Protein AF-A0A1A8GC55-F1 (afdb_monomer_lite)

Foldseek 3Di:
DDDDDDPVVVVVCCDVPPPPDHDDPVVVVVVVVVCVVCVPPCCPPPVNVLVPDPPRDDPDPPPVDD

Structure (mmCIF, N/CA/C/O backbone):
data_AF-A0A1A8GC55-F1
#
_entry.id   AF-A0A1A8GC55-F1
#
loop_
_atom_site.group_PDB
_atom_site.id
_atom_site.type_symbol
_atom_site.label_atom_id
_atom_site.label_alt_id
_atom_site.label_comp_id
_atom_site.label_asym_id
_atom_site.label_entity_id
_atom_site.label_seq_id
_atom_site.pdbx_PDB_ins_code
_atom_site.Cartn_x
_atom_site.Cartn_y
_atom_site.Cartn_z
_atom_site.occupancy
_atom_site.B_iso_or_equiv
_atom_site.auth_seq_id
_atom_site.auth_comp_id
_atom_site.auth_asym_id
_atom_site.auth_atom_id
_atom_site.pdbx_PDB_model_num
ATOM 1 N N . MET A 1 1 ? -2.358 22.600 17.136 1.00 69.56 1 MET A N 1
ATOM 2 C CA . MET A 1 1 ? -2.793 21.406 16.380 1.00 69.56 1 MET A CA 1
ATOM 3 C C . MET A 1 1 ? -2.161 20.199 17.029 1.00 69.56 1 MET A C 1
ATOM 5 O O . MET A 1 1 ? -1.021 20.308 17.468 1.00 69.56 1 MET A O 1
ATOM 9 N N . GLU A 1 2 ? -2.892 19.095 17.122 1.00 81.19 2 GLU A N 1
ATOM 10 C CA . GLU A 1 2 ? -2.299 17.825 17.537 1.00 81.19 2 GLU A CA 1
ATOM 11 C C . GLU A 1 2 ? -1.284 17.339 16.497 1.00 81.19 2 GLU A C 1
ATOM 13 O O . GLU A 1 2 ? -1.314 17.742 15.330 1.00 81.19 2 GLU A O 1
ATOM 18 N N . LYS A 1 3 ? -0.344 16.508 16.943 1.00 90.62 3 LYS A N 1
ATOM 19 C CA . LYS A 1 3 ? 0.679 15.928 16.076 1.00 90.62 3 LYS A CA 1
ATOM 20 C C . LYS A 1 3 ? 0.024 14.887 15.151 1.00 90.62 3 LYS A C 1
ATOM 22 O O . LYS A 1 3 ? -0.731 14.060 15.657 1.00 90.62 3 LYS A O 1
ATOM 27 N N . PRO A 1 4 ? 0.327 14.873 13.838 1.00 90.38 4 PRO A N 1
ATOM 28 C CA . PRO A 1 4 ? -0.145 13.814 12.953 1.00 90.38 4 PRO A CA 1
ATOM 29 C C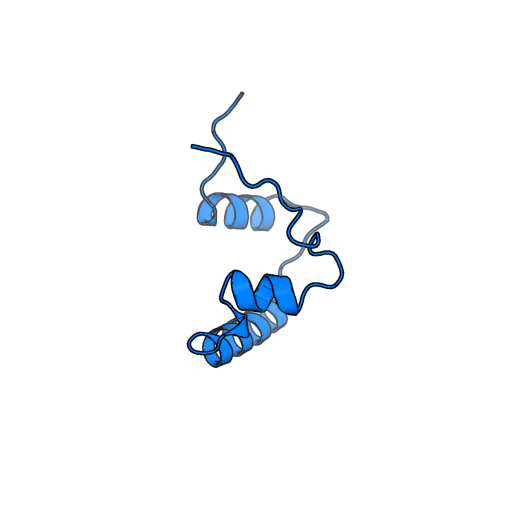 . PRO A 1 4 ? 0.334 12.440 13.436 1.00 90.38 4 PRO A C 1
ATOM 31 O O . PRO A 1 4 ? 1.498 12.296 13.824 1.00 90.38 4 PRO A O 1
ATOM 34 N N . LEU A 1 5 ? -0.555 11.448 13.389 1.00 93.56 5 LEU A N 1
ATOM 35 C CA . LEU A 1 5 ? -0.219 10.050 13.660 1.00 93.56 5 LEU A CA 1
ATOM 36 C C . LEU A 1 5 ? 0.795 9.531 12.633 1.00 93.56 5 LEU A C 1
ATOM 38 O O . LEU A 1 5 ? 0.797 9.955 11.472 1.00 93.56 5 LEU A O 1
ATOM 42 N N . PHE A 1 6 ? 1.644 8.587 13.039 1.00 94.62 6 PHE A N 1
ATOM 43 C CA . PHE A 1 6 ? 2.488 7.875 12.083 1.00 94.62 6 PHE A CA 1
ATOM 44 C C . PHE A 1 6 ? 1.626 7.003 11.154 1.00 94.62 6 PHE A C 1
ATOM 46 O O . PHE A 1 6 ? 0.563 6.553 11.578 1.00 94.62 6 PHE A O 1
ATOM 53 N N . PRO A 1 7 ? 2.085 6.666 9.928 1.00 90.12 7 PRO A N 1
ATOM 54 C CA . PRO A 1 7 ? 1.283 5.912 8.958 1.00 90.12 7 PRO A CA 1
ATOM 55 C C . PRO A 1 7 ? 0.619 4.645 9.519 1.00 90.12 7 PRO A C 1
ATOM 57 O O . PRO A 1 7 ? -0.547 4.363 9.238 1.00 90.12 7 PRO A O 1
ATOM 60 N N . ARG A 1 8 ? 1.343 3.899 10.363 1.00 90.38 8 ARG A N 1
ATOM 61 C CA . ARG A 1 8 ? 0.831 2.677 10.996 1.00 90.38 8 ARG A CA 1
ATOM 62 C C . ARG A 1 8 ? -0.281 2.967 12.006 1.00 90.38 8 ARG A C 1
ATOM 64 O O . ARG A 1 8 ? -1.310 2.303 11.981 1.00 90.38 8 ARG A O 1
ATOM 71 N N . GLU A 1 9 ? -0.082 3.972 12.851 1.00 94.50 9 GLU A N 1
ATOM 72 C CA . GLU A 1 9 ? -1.055 4.402 13.860 1.00 94.50 9 GLU A CA 1
ATOM 73 C C . GLU A 1 9 ? -2.295 5.010 13.204 1.00 94.50 9 GLU A C 1
ATOM 75 O O . GLU A 1 9 ? -3.409 4.729 13.628 1.00 94.50 9 GLU A O 1
ATOM 80 N N . SER A 1 10 ? -2.127 5.788 12.129 1.00 91.50 10 SER A N 1
ATOM 81 C CA . SER A 1 10 ? -3.259 6.323 11.371 1.00 91.50 10 SER A CA 1
ATOM 82 C C . SER A 1 10 ? -4.087 5.220 10.720 1.00 91.50 10 SER A C 1
ATOM 84 O O . SER A 1 10 ? -5.311 5.283 10.764 1.00 91.50 10 SER A O 1
ATOM 86 N N . GLY A 1 11 ? -3.441 4.192 10.155 1.00 88.06 11 GLY A N 1
ATOM 87 C CA . GLY A 1 11 ? -4.149 3.048 9.579 1.00 88.06 11 GLY A CA 1
ATOM 88 C C . GLY A 1 11 ? -4.961 2.299 10.634 1.00 88.06 11 GLY A C 1
ATOM 89 O O . GLY A 1 11 ? -6.144 2.037 10.425 1.00 88.06 11 GLY A O 1
ATOM 90 N N . GLN A 1 12 ? -4.353 2.040 11.795 1.00 90.31 12 GLN A N 1
ATOM 91 C CA . GLN A 1 12 ? -5.038 1.412 12.923 1.00 90.31 12 GLN A CA 1
ATOM 92 C C . GLN A 1 12 ? -6.218 2.262 13.415 1.00 90.31 12 GLN A C 1
ATOM 94 O O . GLN A 1 12 ? -7.337 1.762 13.504 1.00 90.31 12 GLN A O 1
ATOM 99 N N . PHE A 1 13 ? -6.002 3.557 13.652 1.00 91.75 13 PHE A N 1
ATOM 100 C CA . PHE A 1 13 ? -7.047 4.468 14.112 1.00 91.75 13 PHE A CA 1
ATOM 101 C C . PHE A 1 13 ? -8.258 4.475 13.172 1.00 91.75 13 PHE A C 1
ATOM 103 O O . PHE A 1 13 ? -9.388 4.328 13.633 1.00 91.75 13 PHE A O 1
ATOM 110 N N . VAL A 1 14 ? -8.030 4.582 11.856 1.00 90.12 14 VAL A N 1
ATOM 111 C CA . VAL A 1 14 ? -9.107 4.535 10.855 1.00 90.12 14 VAL A CA 1
ATOM 112 C C . VAL A 1 14 ? -9.819 3.184 10.885 1.00 90.12 14 VAL A C 1
ATOM 114 O O . VAL A 1 14 ? -11.044 3.163 10.884 1.00 90.12 14 VAL A O 1
ATOM 117 N N . SER A 1 15 ? 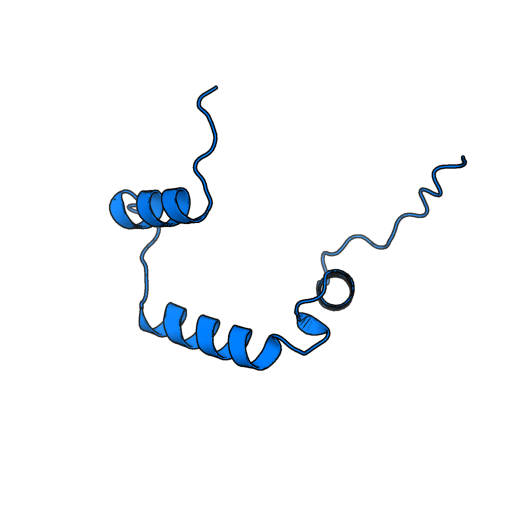-9.085 2.073 10.964 1.00 88.44 15 SER A N 1
ATOM 118 C CA . SER A 1 15 ? -9.683 0.731 10.987 1.00 88.44 15 SER A CA 1
ATOM 119 C C . SER A 1 15 ? -10.593 0.479 12.193 1.00 88.44 15 SER A C 1
ATOM 121 O O . SER A 1 15 ? -11.607 -0.199 12.067 1.00 88.44 15 SER A O 1
ATOM 123 N N . GLU A 1 16 ? -10.252 1.047 13.352 1.00 91.81 16 GLU A N 1
ATOM 124 C CA . GLU A 1 16 ? -10.971 0.828 14.612 1.00 91.81 16 GLU A CA 1
ATOM 125 C C . GLU A 1 16 ? -12.139 1.805 14.813 1.00 91.81 16 GLU A C 1
ATOM 127 O O . GLU A 1 16 ? -13.112 1.471 15.490 1.00 91.81 16 GLU A O 1
ATOM 132 N N . HIS A 1 17 ? -12.054 3.014 14.246 1.00 92.94 17 HIS A N 1
ATOM 133 C CA . HIS A 1 17 ? -12.983 4.109 14.557 1.00 92.94 17 HIS A CA 1
ATOM 134 C C . HIS A 1 17 ? -13.825 4.570 13.363 1.00 92.94 17 HIS A C 1
ATOM 136 O O . HIS A 1 17 ? -14.813 5.284 13.560 1.00 92.94 17 HIS A O 1
ATOM 142 N N . SER A 1 18 ? -13.460 4.207 12.130 1.00 90.12 18 SER A N 1
ATOM 143 C CA . SER A 1 18 ? -14.213 4.637 10.954 1.00 90.12 18 SER A CA 1
ATOM 144 C C . SER A 1 18 ? -15.531 3.882 10.828 1.00 90.12 18 SER A C 1
ATOM 146 O O . SER A 1 18 ? -15.599 2.665 10.978 1.00 90.12 18 SER A O 1
ATOM 148 N N . ARG A 1 19 ? -16.596 4.626 10.525 1.00 92.00 19 ARG A N 1
ATOM 149 C CA . ARG A 1 19 ? -17.922 4.074 10.205 1.00 92.00 19 ARG A CA 1
ATOM 150 C C . ARG A 1 19 ? -18.183 3.964 8.707 1.00 92.00 19 ARG A C 1
ATOM 152 O O . ARG A 1 19 ? -19.100 3.254 8.310 1.00 92.00 19 ARG A O 1
ATOM 159 N N . ASP A 1 20 ? -17.374 4.655 7.910 1.00 91.81 20 ASP A N 1
ATOM 160 C CA . ASP A 1 20 ? -17.553 4.789 6.462 1.00 91.81 20 ASP A CA 1
ATOM 161 C C . ASP A 1 20 ? -16.476 4.029 5.673 1.00 91.81 20 ASP A C 1
ATOM 163 O O . ASP A 1 20 ? -16.609 3.824 4.468 1.00 91.81 20 ASP A O 1
ATOM 167 N N . VAL A 1 21 ? -15.398 3.612 6.344 1.00 83.50 21 VAL A N 1
ATOM 168 C CA . VAL A 1 21 ? -14.277 2.884 5.744 1.00 83.50 21 VAL A CA 1
ATOM 169 C C . VAL A 1 21 ? -14.174 1.524 6.409 1.00 83.50 21 VAL A C 1
ATOM 171 O O . VAL A 1 21 ? -13.954 1.436 7.613 1.00 83.50 21 VAL A O 1
ATOM 174 N N . PHE A 1 22 ? -14.293 0.475 5.603 1.00 85.00 22 PHE A N 1
ATOM 175 C CA . PHE A 1 22 ? -14.166 -0.910 6.035 1.00 85.00 22 PHE A CA 1
ATOM 176 C C . PHE A 1 22 ? -12.930 -1.530 5.392 1.00 85.00 22 PHE A C 1
ATOM 178 O O . PHE A 1 22 ? -12.624 -1.250 4.232 1.00 85.00 22 PHE A O 1
ATOM 185 N N . ILE A 1 23 ? -12.228 -2.372 6.148 1.00 86.62 23 ILE A N 1
ATOM 186 C CA . ILE A 1 23 ? -11.117 -3.160 5.619 1.00 86.62 23 ILE A CA 1
ATOM 187 C C . ILE A 1 23 ? -11.675 -4.459 5.050 1.00 86.62 23 ILE A C 1
ATOM 189 O O . ILE A 1 23 ? -12.368 -5.208 5.736 1.00 86.62 23 ILE A O 1
ATOM 193 N N . GLU A 1 24 ? -11.353 -4.719 3.790 1.00 91.69 24 GLU A N 1
ATOM 194 C CA . GLU A 1 24 ? -11.624 -5.983 3.119 1.00 91.69 24 GLU A CA 1
ATOM 195 C C . GLU A 1 24 ? -10.292 -6.732 2.990 1.00 91.69 24 GLU A C 1
ATOM 197 O O . GLU A 1 24 ? -9.423 -6.359 2.204 1.00 91.69 24 GLU A O 1
ATOM 202 N N . GLU A 1 25 ? -10.095 -7.735 3.850 1.00 90.00 25 GLU A N 1
ATOM 203 C CA . GLU A 1 25 ? -8.808 -8.432 4.014 1.00 90.00 25 GLU A CA 1
ATOM 204 C C . GLU A 1 25 ? -8.307 -9.078 2.709 1.00 90.00 25 GLU A C 1
ATOM 206 O O . GLU A 1 25 ? -7.105 -9.077 2.440 1.00 90.00 25 GLU A O 1
ATOM 211 N N . GLY A 1 26 ? -9.221 -9.580 1.868 1.00 95.75 26 GLY A N 1
ATOM 212 C CA . GLY A 1 26 ? -8.888 -10.155 0.563 1.00 95.75 26 GLY A CA 1
ATOM 213 C C . GLY A 1 26 ? -8.268 -9.117 -0.370 1.00 95.75 26 GLY A C 1
ATOM 214 O O . GLY A 1 26 ? -7.162 -9.315 -0.873 1.00 95.75 26 GLY A O 1
ATOM 215 N N . GLY A 1 27 ? -8.913 -7.962 -0.515 1.00 94.19 27 GLY A N 1
ATOM 216 C CA . GLY A 1 27 ? -8.385 -6.830 -1.270 1.00 94.19 27 GLY A CA 1
ATOM 217 C C . GLY A 1 27 ? -7.045 -6.318 -0.736 1.00 94.19 27 GLY A C 1
ATOM 218 O O . GLY A 1 27 ? -6.146 -6.007 -1.522 1.00 94.19 27 GLY A O 1
ATOM 219 N N . VAL A 1 28 ? -6.850 -6.284 0.590 1.00 91.69 28 VAL A N 1
ATOM 220 C CA . VAL A 1 28 ? -5.545 -5.930 1.182 1.00 91.69 28 VAL A CA 1
ATOM 221 C C . VAL A 1 28 ? -4.463 -6.917 0.747 1.00 91.69 28 VAL A C 1
ATOM 223 O O . VAL A 1 28 ? -3.370 -6.495 0.347 1.00 91.69 28 VAL A O 1
ATOM 226 N N . GLN A 1 29 ? -4.752 -8.218 0.787 1.00 95.88 29 GLN A N 1
ATOM 227 C CA . GLN A 1 29 ? -3.822 -9.246 0.334 1.00 95.88 29 GLN A CA 1
ATOM 228 C C . GLN A 1 29 ? -3.504 -9.099 -1.161 1.00 95.88 29 GLN A C 1
ATOM 230 O O . GLN A 1 29 ? -2.328 -9.052 -1.527 1.00 95.88 29 GLN A O 1
ATOM 235 N N . GLU A 1 30 ? -4.517 -8.969 -2.020 1.00 97.69 30 GLU A N 1
ATOM 236 C CA . GLU A 1 30 ? -4.338 -8.849 -3.473 1.00 97.69 30 GLU A CA 1
ATOM 237 C C . GLU A 1 30 ? -3.466 -7.645 -3.851 1.00 97.69 30 GLU A C 1
ATOM 239 O O . GLU A 1 30 ? -2.514 -7.770 -4.632 1.00 97.69 30 GLU A O 1
ATOM 244 N N . VAL A 1 31 ? -3.737 -6.481 -3.252 1.00 95.31 31 VAL A N 1
ATOM 245 C CA . VAL A 1 31 ? -2.941 -5.267 -3.472 1.00 95.31 31 VAL A CA 1
ATOM 246 C C . VAL A 1 31 ? -1.514 -5.456 -2.963 1.00 95.31 31 VAL A C 1
ATOM 248 O O . VAL A 1 31 ? -0.562 -5.068 -3.644 1.00 95.31 31 VAL A O 1
ATOM 251 N N . THR A 1 32 ? -1.335 -6.083 -1.800 1.00 95.19 32 THR A N 1
ATOM 252 C CA . THR A 1 32 ? -0.004 -6.349 -1.236 1.00 95.19 32 THR A CA 1
ATOM 253 C C . THR A 1 32 ? 0.816 -7.256 -2.149 1.00 95.19 32 THR A C 1
ATOM 255 O O . THR A 1 32 ? 1.975 -6.957 -2.447 1.00 95.19 32 THR A O 1
ATOM 258 N N . GLU A 1 33 ? 0.221 -8.337 -2.651 1.00 98.06 33 GLU A N 1
ATOM 259 C CA . GLU A 1 33 ? 0.873 -9.239 -3.598 1.00 98.06 33 GLU A CA 1
ATOM 260 C C . GLU A 1 33 ? 1.233 -8.530 -4.908 1.00 98.06 33 GLU A C 1
ATOM 262 O O . GLU A 1 33 ? 2.345 -8.695 -5.418 1.00 98.06 33 GLU A O 1
ATOM 267 N N . MET A 1 34 ? 0.326 -7.706 -5.442 1.00 96.19 34 MET A N 1
ATOM 268 C CA . MET A 1 34 ? 0.587 -6.888 -6.627 1.00 96.19 34 MET A CA 1
ATOM 269 C C . MET A 1 34 ? 1.785 -5.954 -6.406 1.00 96.19 34 MET A C 1
ATOM 271 O O . MET A 1 34 ? 2.723 -5.955 -7.208 1.00 96.19 34 MET A O 1
ATOM 275 N N . LEU A 1 35 ? 1.796 -5.191 -5.308 1.00 94.81 35 LEU A N 1
ATOM 276 C CA . LEU A 1 35 ? 2.896 -4.283 -4.970 1.00 94.81 35 LEU A CA 1
ATOM 277 C C . LEU A 1 35 ? 4.213 -5.043 -4.802 1.00 94.81 35 LEU A C 1
ATOM 279 O O . LEU A 1 35 ? 5.252 -4.613 -5.307 1.00 94.81 35 LEU A O 1
ATOM 283 N N . TYR A 1 36 ? 4.173 -6.206 -4.154 1.00 96.00 36 TYR A N 1
ATOM 284 C CA . TYR A 1 36 ? 5.350 -7.043 -3.975 1.00 96.00 36 TYR A CA 1
ATOM 285 C C . TYR A 1 36 ? 5.923 -7.529 -5.311 1.00 96.00 36 TYR A C 1
ATOM 287 O O . TYR A 1 36 ? 7.144 -7.508 -5.489 1.00 96.00 36 TYR A O 1
ATOM 295 N N . ARG A 1 37 ? 5.075 -7.919 -6.273 1.00 97.25 37 ARG A N 1
ATOM 296 C CA . ARG A 1 37 ? 5.505 -8.281 -7.639 1.00 97.25 37 ARG A CA 1
ATOM 297 C C . ARG A 1 37 ? 6.146 -7.093 -8.365 1.00 97.25 37 ARG A C 1
ATOM 299 O O . ARG A 1 37 ? 7.117 -7.279 -9.092 1.00 97.25 37 ARG A O 1
ATOM 306 N N . LEU A 1 38 ? 5.654 -5.876 -8.130 1.00 95.44 38 LEU A N 1
ATOM 307 C CA . LEU A 1 38 ? 6.122 -4.649 -8.787 1.00 95.44 38 LEU A CA 1
ATOM 308 C C . LEU A 1 38 ? 7.334 -3.980 -8.119 1.00 95.44 38 LEU A C 1
ATOM 310 O O . LEU A 1 38 ? 7.905 -3.065 -8.711 1.00 95.44 38 LEU A O 1
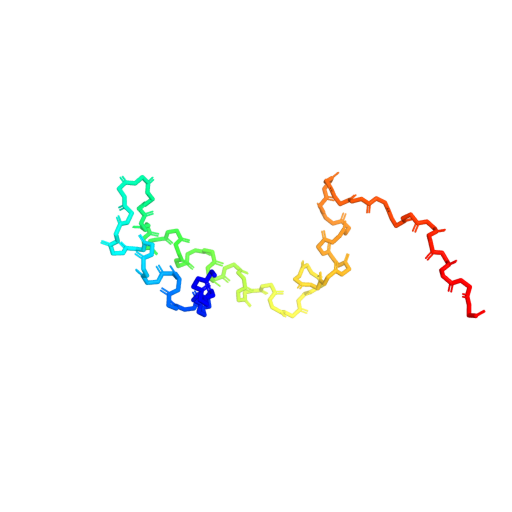ATOM 314 N N . ARG A 1 39 ? 7.763 -4.418 -6.929 1.00 93.81 39 ARG A N 1
ATOM 315 C CA . ARG A 1 39 ? 8.770 -3.727 -6.092 1.00 93.81 39 ARG A CA 1
ATOM 316 C C . ARG A 1 39 ? 10.126 -3.436 -6.752 1.00 93.81 39 ARG A C 1
ATOM 318 O O . ARG A 1 39 ? 10.836 -2.547 -6.300 1.00 93.81 39 ARG A O 1
ATOM 325 N N . HIS A 1 40 ? 10.502 -4.188 -7.786 1.00 94.38 40 HIS A N 1
ATOM 326 C CA . HIS A 1 40 ? 11.753 -3.996 -8.535 1.00 94.38 40 HIS A CA 1
ATOM 327 C C . HIS A 1 40 ? 11.537 -3.387 -9.929 1.00 94.38 40 HIS A C 1
ATOM 329 O O . HIS A 1 40 ? 12.478 -3.281 -10.709 1.00 94.38 40 HIS A O 1
ATOM 335 N N . SER A 1 41 ? 10.303 -3.005 -10.256 1.00 94.69 41 SER A N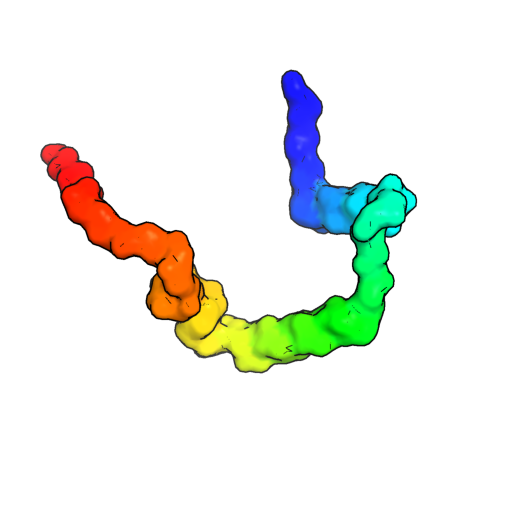 1
ATOM 336 C CA . SER A 1 41 ? 9.958 -2.352 -11.517 1.00 94.69 41 SER A CA 1
ATOM 337 C C . SER A 1 41 ? 10.053 -0.830 -11.406 1.00 94.69 41 SER A C 1
ATOM 339 O O . SER A 1 41 ? 10.010 -0.263 -10.313 1.00 94.69 41 SER A O 1
ATOM 341 N N . GLU A 1 42 ? 10.087 -0.145 -12.550 1.00 93.56 42 GLU A N 1
ATOM 342 C CA . GLU A 1 42 ? 10.005 1.317 -12.572 1.00 93.56 42 GLU A CA 1
ATOM 343 C C . GLU A 1 42 ? 8.640 1.848 -12.107 1.00 93.56 42 GLU A C 1
ATOM 345 O O . GLU A 1 42 ? 8.550 3.011 -11.723 1.00 93.56 42 GLU A O 1
ATOM 350 N N . ALA A 1 43 ? 7.584 1.024 -12.090 1.00 89.81 43 ALA A N 1
ATOM 351 C CA . ALA A 1 43 ? 6.211 1.465 -11.827 1.00 89.81 43 ALA A CA 1
ATOM 352 C C . ALA A 1 43 ? 6.021 2.100 -10.439 1.00 89.81 43 ALA A C 1
ATOM 354 O O . ALA A 1 43 ? 5.213 3.013 -10.291 1.00 89.81 43 ALA A O 1
ATOM 355 N N . LEU A 1 44 ? 6.782 1.647 -9.435 1.00 89.44 44 LEU A N 1
ATOM 356 C CA . LEU A 1 44 ? 6.722 2.176 -8.065 1.00 89.44 44 LEU A CA 1
ATOM 357 C C . LEU A 1 44 ? 7.776 3.260 -7.787 1.00 89.44 44 LEU A C 1
ATOM 359 O O . LEU A 1 44 ? 7.902 3.731 -6.658 1.00 89.44 44 LEU A O 1
ATOM 363 N N . THR A 1 45 ? 8.536 3.679 -8.801 1.00 90.62 45 THR A N 1
ATOM 364 C CA . THR A 1 45 ? 9.430 4.837 -8.684 1.00 90.62 45 THR A CA 1
ATOM 365 C C . THR A 1 45 ? 8.643 6.133 -8.862 1.00 90.62 45 THR A C 1
ATOM 367 O O . THR A 1 45 ? 7.626 6.168 -9.553 1.00 90.62 45 THR A O 1
ATOM 370 N N . ALA A 1 46 ? 9.134 7.239 -8.297 1.00 87.62 46 ALA A N 1
ATOM 371 C CA . ALA A 1 46 ? 8.485 8.540 -8.466 1.00 87.62 46 ALA A CA 1
ATOM 372 C C . ALA A 1 46 ? 8.373 8.955 -9.946 1.00 87.62 46 ALA A C 1
ATOM 374 O O . ALA A 1 46 ? 7.378 9.553 -10.349 1.00 87.62 46 ALA A O 1
ATOM 375 N N . SER A 1 47 ? 9.379 8.636 -10.767 1.00 87.50 47 SER A N 1
ATOM 376 C CA . SER A 1 47 ? 9.363 8.914 -12.206 1.00 87.50 47 SER A CA 1
ATOM 377 C C . SER A 1 47 ? 8.376 8.016 -12.951 1.00 87.50 47 SER A C 1
ATOM 379 O O . SER A 1 47 ? 7.621 8.518 -13.783 1.00 87.50 47 SER A O 1
ATOM 381 N N . GLY A 1 48 ? 8.339 6.717 -12.644 1.00 89.62 48 GLY A N 1
ATOM 382 C CA . GLY A 1 48 ? 7.378 5.785 -13.234 1.00 89.62 48 GLY A CA 1
ATOM 383 C C . GLY A 1 48 ? 5.935 6.128 -12.875 1.00 89.62 48 GLY A C 1
ATOM 384 O O . GLY A 1 48 ? 5.092 6.201 -13.766 1.00 89.62 48 GLY A O 1
ATOM 385 N N . TRP A 1 49 ? 5.665 6.458 -11.609 1.00 86.69 49 TRP A N 1
ATOM 386 C CA . TRP A 1 49 ? 4.348 6.921 -11.170 1.00 86.69 49 TRP A CA 1
ATOM 387 C C . TRP A 1 49 ? 3.916 8.199 -11.896 1.00 86.69 49 TRP A C 1
ATOM 389 O O . TRP A 1 49 ? 2.802 8.262 -12.406 1.00 86.69 49 TRP A O 1
ATOM 399 N N . LYS A 1 50 ? 4.805 9.199 -12.019 1.00 87.56 50 LYS A N 1
ATOM 400 C CA . LYS A 1 50 ? 4.514 10.437 -12.767 1.00 87.56 50 LYS A CA 1
ATOM 401 C C . LYS A 1 50 ? 4.171 10.164 -14.232 1.00 87.56 50 LYS A C 1
ATOM 403 O O . LYS A 1 50 ? 3.261 10.790 -14.753 1.00 87.56 50 LYS A O 1
ATOM 408 N N . LYS A 1 51 ? 4.880 9.240 -14.890 1.00 87.19 51 LYS A N 1
ATOM 409 C CA . LYS A 1 51 ? 4.594 8.855 -16.283 1.00 87.19 51 LYS A CA 1
ATOM 410 C C . LYS A 1 51 ? 3.237 8.158 -16.429 1.00 87.19 51 LYS A C 1
ATOM 412 O O . LYS A 1 51 ? 2.576 8.346 -17.442 1.00 87.19 51 LYS A O 1
ATOM 417 N N . ALA A 1 52 ? 2.853 7.338 -15.451 1.00 86.50 52 ALA A N 1
ATOM 418 C CA . ALA A 1 52 ? 1.618 6.556 -15.491 1.00 86.50 52 ALA A CA 1
ATOM 419 C C . ALA A 1 52 ? 0.380 7.330 -15.005 1.00 86.50 52 ALA A C 1
ATOM 421 O O . ALA A 1 52 ? -0.740 6.945 -15.329 1.00 86.50 52 ALA A O 1
ATOM 422 N N . ASN A 1 53 ? 0.560 8.395 -14.219 1.00 84.50 53 ASN A N 1
ATOM 423 C CA . ASN A 1 53 ? -0.539 9.168 -13.657 1.00 84.50 53 ASN A CA 1
ATOM 424 C C . ASN A 1 53 ? -1.019 10.247 -14.653 1.00 84.50 53 ASN A C 1
ATOM 426 O O . ASN A 1 53 ? -0.320 11.242 -14.840 1.00 84.50 53 ASN A O 1
ATOM 430 N N . PRO A 1 54 ? -2.227 10.125 -15.240 1.00 84.19 54 PRO A N 1
ATOM 431 C CA . PRO A 1 54 ? -2.757 11.115 -16.183 1.00 84.19 54 PRO A CA 1
ATOM 432 C C . PRO A 1 54 ? -3.063 12.473 -15.533 1.00 84.19 54 PRO A C 1
ATOM 434 O O . PRO A 1 54 ? -3.237 13.464 -16.235 1.00 84.19 54 PRO A O 1
ATOM 437 N N . LEU A 1 55 ? -3.131 12.523 -14.199 1.00 85.62 55 LEU A N 1
ATOM 438 C CA . LEU A 1 55 ? -3.290 13.743 -13.409 1.00 85.62 55 LEU A CA 1
ATOM 439 C C . LEU A 1 55 ? -1.950 14.284 -12.893 1.00 85.62 55 LEU A C 1
ATOM 441 O O . LEU A 1 55 ? -1.935 15.285 -12.174 1.00 85.62 55 LEU A O 1
ATOM 445 N N . ALA A 1 56 ? -0.824 13.634 -13.206 1.00 81.00 56 ALA A N 1
ATOM 446 C CA . ALA A 1 56 ? 0.472 14.203 -12.885 1.00 81.00 56 ALA A CA 1
ATOM 447 C C . ALA A 1 56 ? 0.647 15.486 -13.693 1.00 81.00 56 ALA A C 1
ATOM 449 O O . ALA A 1 56 ? 0.564 15.489 -14.922 1.00 81.00 56 ALA A O 1
ATOM 450 N N . LEU A 1 57 ? 0.901 16.583 -12.982 1.00 74.31 57 LEU A N 1
ATOM 451 C CA . LEU A 1 57 ? 1.276 17.837 -13.611 1.00 74.31 57 LEU A CA 1
ATOM 452 C C . LEU A 1 57 ? 2.484 17.573 -14.517 1.00 74.31 57 LEU A C 1
ATOM 454 O O . LEU A 1 57 ? 3.459 16.941 -14.090 1.00 74.31 57 LEU A O 1
ATOM 458 N N . LEU A 1 58 ? 2.418 18.060 -15.761 1.00 66.56 58 LEU A N 1
ATOM 459 C CA . LEU A 1 58 ? 3.606 18.166 -16.603 1.00 66.56 58 LEU A CA 1
ATOM 460 C C . LEU A 1 58 ? 4.683 18.874 -15.775 1.00 66.56 58 LEU A C 1
ATOM 462 O O . LEU A 1 58 ? 4.333 19.802 -15.040 1.00 66.56 58 LEU A O 1
ATOM 466 N N . PRO A 1 59 ? 5.957 18.452 -15.842 1.00 61.00 59 PRO A N 1
ATOM 467 C CA . PRO A 1 59 ? 7.024 19.187 -15.186 1.00 61.00 59 PRO A CA 1
ATOM 468 C C . PRO A 1 59 ? 6.984 20.620 -15.719 1.00 61.00 59 PRO A C 1
ATOM 470 O O . PRO A 1 59 ? 7.382 20.888 -16.851 1.00 61.00 59 PRO A O 1
ATOM 473 N N . THR A 1 60 ? 6.415 21.531 -14.933 1.00 59.94 60 THR A N 1
ATOM 474 C CA . THR A 1 60 ? 6.461 22.952 -15.221 1.00 59.94 60 THR A CA 1
ATOM 475 C C . THR A 1 60 ? 7.919 23.336 -15.098 1.00 59.94 60 THR A C 1
ATOM 477 O O . THR A 1 60 ? 8.569 22.982 -14.113 1.00 59.94 60 THR A O 1
ATOM 480 N N . SER A 1 61 ? 8.441 23.986 -16.133 1.00 50.72 61 SER A N 1
ATOM 481 C CA . SER A 1 61 ? 9.803 24.502 -16.203 1.00 50.72 61 SER A CA 1
ATOM 482 C C . SER A 1 61 ? 10.041 25.608 -15.169 1.00 50.72 61 SER A C 1
ATOM 484 O O . SER A 1 61 ? 10.406 26.714 -15.541 1.00 50.72 61 SER A O 1
ATOM 486 N N . ASP A 1 62 ? 9.874 25.334 -13.879 1.00 52.84 62 ASP A N 1
ATOM 487 C CA . ASP A 1 62 ? 10.545 26.105 -12.840 1.00 52.84 62 ASP A CA 1
ATOM 488 C C . ASP A 1 62 ? 11.955 25.538 -12.717 1.00 52.84 62 ASP A C 1
ATOM 490 O O . ASP A 1 62 ? 12.314 24.782 -11.813 1.00 52.84 62 ASP A O 1
ATOM 494 N N . GLN A 1 63 ? 12.759 25.914 -13.711 1.00 49.88 63 GLN A N 1
ATOM 495 C CA . GLN A 1 63 ? 14.186 26.064 -13.517 1.00 49.88 63 GLN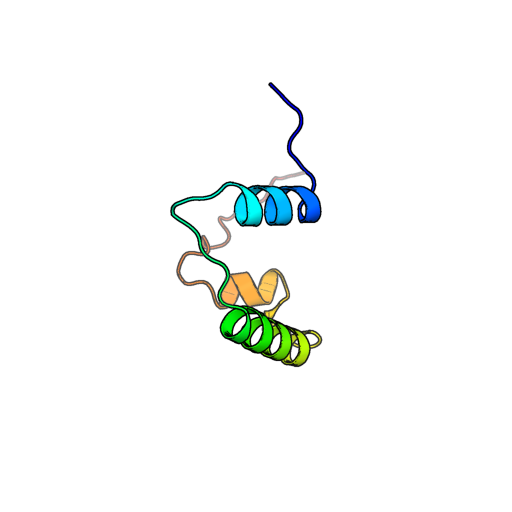 A CA 1
ATOM 496 C C . GLN A 1 63 ? 14.343 27.163 -12.467 1.00 49.88 63 GLN A C 1
ATOM 498 O O . GLN A 1 63 ? 14.363 28.350 -12.790 1.00 49.88 63 GLN A O 1
ATOM 503 N N . GLY A 1 64 ? 14.390 26.766 -11.197 1.00 48.38 64 GLY A N 1
ATOM 504 C CA . GLY A 1 64 ? 14.938 27.609 -10.150 1.00 48.38 64 GLY A CA 1
ATOM 505 C C . GLY A 1 64 ? 16.393 27.878 -10.508 1.00 48.38 64 GLY A C 1
ATOM 506 O O . GLY A 1 64 ? 17.256 27.039 -10.258 1.00 48.38 64 GLY A O 1
ATOM 507 N N . SER A 1 65 ? 16.634 29.005 -11.177 1.00 39.41 65 SER A N 1
ATOM 508 C CA . SER A 1 65 ? 17.962 29.567 -11.377 1.00 39.41 65 SER A CA 1
ATOM 509 C C . SER A 1 65 ? 18.668 29.650 -10.026 1.00 39.41 65 SER A C 1
ATOM 511 O O . SER A 1 65 ? 18.098 30.150 -9.055 1.00 39.41 65 SER A O 1
ATOM 513 N N . VAL A 1 66 ? 19.881 29.099 -10.003 1.00 41.53 66 VAL A N 1
ATOM 514 C CA . VAL A 1 66 ? 20.872 29.204 -8.924 1.00 41.53 66 V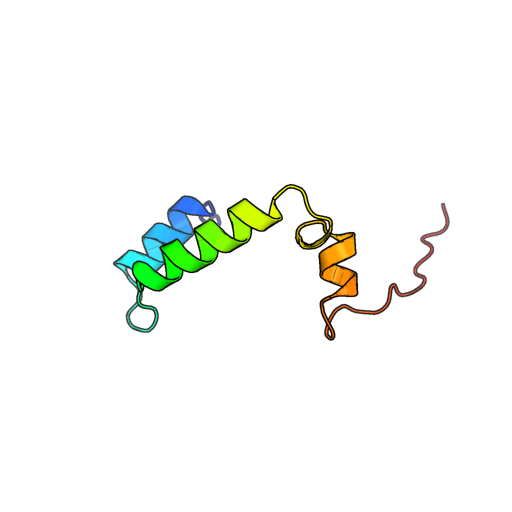AL A CA 1
ATOM 515 C C . VAL A 1 66 ? 21.164 30.666 -8.604 1.00 41.53 66 VAL A C 1
ATOM 517 O O . VAL A 1 66 ? 21.223 31.466 -9.566 1.00 41.53 66 VAL A O 1
#

Secondary structure (DSSP, 8-state):
-PPPPPHHHHHHHHHHH-SS----HHHHHHHHHHHHHHTTSGGGSHHHHHHH-TTSPP--------

Radius of gyration: 17.51 Å; chains: 1; bounding box: 39×40×34 Å

Organism: NCBI:txid1143690

pLDDT: mean 85.04, std 14.29, range [39.41, 98.06]

Sequence (66 aa):
MEKPLFPRESGQFVSEHSRDVFIEEGGVQEVTEMLYRLRHSEALTASGWKKANPLALLPTSDQGSV